Protein AF-A0A800K048-F1 (afdb_monomer_lite)

Radius of gyration: 21.02 Å; chains: 1; bounding box: 50×66×46 Å

Foldseek 3Di:
DDDDPDDDDDCDAHPDDLVPAQDLEAEDQAEFQDDQVVVVVRYDAQHKYWHFHHDAQWTWIWIWGHHPVGIDIDTPGTDHGHFDDHPNGNDPPDPSVVVCCVPDPPPPDPPPDDDDDDDD

pLDDT: mean 83.68, std 21.45, range [31.59, 98.75]

Sequence (120 aa):
MGYKNVYVEDAGKQLGSPQQAPFDRIIVTAGSPALPLHLLDLLVIGGRMVIPIGAIGTPELVLVTKSEIGHFVENLGACALVPLIGRDAWPPELDYTTTTHSKFGPQSQNKFGDQSDAEV

Structure (mmCIF, N/CA/C/O backbone):
data_AF-A0A800K048-F1
#
_entry.id   AF-A0A800K048-F1
#
loop_
_atom_site.group_PDB
_atom_site.id
_atom_site.type_symbol
_atom_site.label_atom_id
_atom_site.label_alt_id
_atom_site.label_comp_id
_atom_site.label_asym_id
_atom_site.label_entity_id
_atom_site.label_seq_id
_atom_site.pdbx_PDB_ins_code
_atom_site.Cartn_x
_atom_site.Cartn_y
_atom_site.Cartn_z
_atom_site.occupancy
_atom_site.B_iso_or_equiv
_atom_site.auth_seq_id
_atom_site.auth_comp_id
_atom_site.auth_asym_id
_atom_site.auth_atom_id
_atom_site.pdbx_PDB_model_num
ATOM 1 N N . MET A 1 1 ? -17.767 -24.122 2.664 1.00 6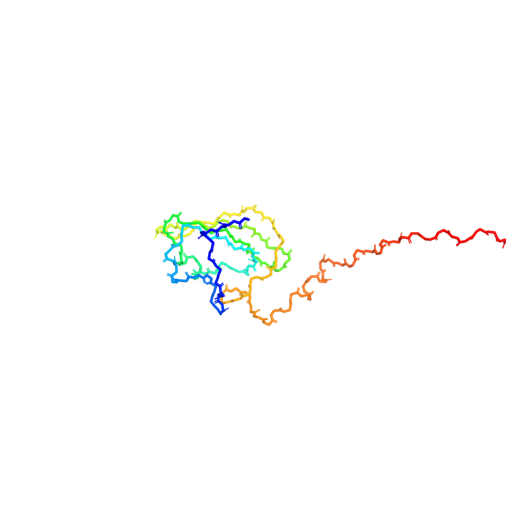6.69 1 MET A N 1
ATOM 2 C CA . MET A 1 1 ? -17.127 -22.965 3.333 1.00 66.69 1 MET A CA 1
ATOM 3 C C . MET A 1 1 ? -17.985 -21.740 3.031 1.00 66.69 1 MET A C 1
ATOM 5 O O . MET A 1 1 ? -18.257 -21.520 1.862 1.00 66.69 1 MET A O 1
ATOM 9 N N . GLY A 1 2 ? -18.513 -21.041 4.044 1.00 87.31 2 GLY A N 1
ATOM 10 C CA . GLY A 1 2 ? -19.541 -19.991 3.902 1.00 87.31 2 GLY A CA 1
ATOM 11 C C . GLY A 1 2 ? -19.114 -18.661 4.524 1.00 87.31 2 GLY A C 1
ATOM 12 O O . GLY A 1 2 ? -19.690 -18.240 5.526 1.00 87.31 2 GLY A O 1
ATOM 13 N N . TYR A 1 3 ? -18.077 -18.036 3.965 1.00 90.81 3 TYR A N 1
ATOM 14 C CA . TYR A 1 3 ? -17.588 -16.733 4.420 1.00 90.81 3 TYR A CA 1
ATOM 15 C C . TYR A 1 3 ? -18.608 -15.639 4.086 1.00 90.81 3 TYR A C 1
ATOM 17 O O . TYR A 1 3 ? -19.041 -15.526 2.944 1.00 90.81 3 TYR A O 1
ATOM 25 N N . LYS A 1 4 ? -19.004 -14.856 5.096 1.00 94.12 4 LYS A N 1
ATOM 26 C CA . LYS A 1 4 ? -20.034 -13.804 4.978 1.00 94.12 4 LYS A CA 1
ATOM 27 C C . LYS A 1 4 ? -19.476 -12.384 5.076 1.00 94.12 4 LYS A C 1
ATOM 29 O O . LYS A 1 4 ? -20.206 -11.428 4.872 1.00 94.12 4 LYS A O 1
ATOM 34 N N . ASN A 1 5 ? -18.203 -12.253 5.431 1.00 95.38 5 ASN A N 1
ATOM 35 C CA . ASN A 1 5 ? -17.512 -10.991 5.689 1.00 95.38 5 ASN A CA 1
ATOM 36 C C . ASN A 1 5 ? -16.429 -10.701 4.638 1.00 95.38 5 ASN A C 1
ATOM 38 O O . ASN A 1 5 ? -15.464 -10.001 4.928 1.00 95.38 5 ASN A O 1
ATOM 42 N N . VAL A 1 6 ? -16.568 -11.284 3.446 1.00 94.81 6 VAL A N 1
ATOM 43 C CA . VAL A 1 6 ? -15.690 -11.036 2.304 1.00 94.81 6 VAL A CA 1
ATOM 44 C C . VAL A 1 6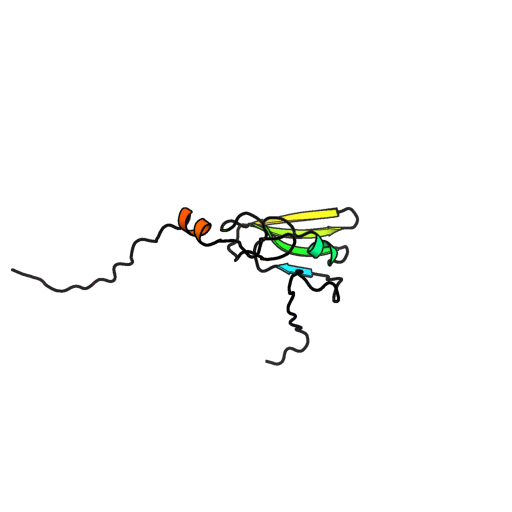 ? -16.539 -10.408 1.216 1.00 94.81 6 VAL A C 1
ATOM 46 O O . VAL A 1 6 ? -17.502 -11.013 0.749 1.00 94.81 6 VAL A O 1
ATOM 49 N N . TYR A 1 7 ? -16.162 -9.199 0.827 1.00 93.38 7 TYR A N 1
ATOM 50 C CA . TYR A 1 7 ? -16.771 -8.465 -0.269 1.00 93.38 7 TYR A CA 1
ATOM 51 C C . TYR A 1 7 ? -15.735 -8.371 -1.382 1.00 93.38 7 TYR A C 1
ATOM 53 O O . TYR A 1 7 ? -14.572 -8.065 -1.121 1.00 93.38 7 TYR A O 1
ATOM 61 N N . VAL A 1 8 ? -16.144 -8.698 -2.603 1.00 94.44 8 VAL A N 1
ATOM 62 C CA . VAL A 1 8 ? -15.286 -8.634 -3.787 1.00 94.44 8 VAL A CA 1
ATOM 63 C C . VAL A 1 8 ? -15.872 -7.581 -4.706 1.00 94.44 8 VAL A C 1
ATOM 65 O O . VAL A 1 8 ? -17.045 -7.657 -5.066 1.00 94.44 8 VAL A O 1
ATOM 68 N N . GLU A 1 9 ? -15.051 -6.605 -5.065 1.00 92.44 9 GLU A N 1
ATOM 69 C CA . GLU A 1 9 ? -15.428 -5.485 -5.918 1.00 92.44 9 GLU A CA 1
ATOM 70 C C . GLU A 1 9 ? -14.452 -5.403 -7.092 1.00 92.44 9 GLU A C 1
ATOM 72 O O . GLU A 1 9 ? -13.255 -5.661 -6.936 1.00 92.44 9 GLU A O 1
ATOM 77 N N . ASP A 1 10 ? -14.964 -5.044 -8.270 1.00 91.12 10 ASP A N 1
ATOM 78 C CA . ASP A 1 10 ? -14.115 -4.620 -9.379 1.00 91.12 10 ASP A CA 1
ATOM 79 C C . ASP A 1 10 ? -13.661 -3.181 -9.113 1.00 91.12 10 ASP A C 1
ATOM 81 O O . ASP A 1 10 ? -14.474 -2.256 -9.063 1.00 91.12 10 ASP A O 1
ATOM 85 N N . ALA A 1 11 ? -12.355 -3.000 -8.926 1.00 83.38 11 ALA A N 1
ATOM 86 C CA . ALA A 1 11 ? -11.749 -1.695 -8.685 1.00 83.38 11 ALA A CA 1
ATOM 87 C C . ALA A 1 11 ? -11.787 -0.784 -9.936 1.00 83.38 11 ALA A C 1
ATOM 89 O O . ALA A 1 11 ? -11.643 0.440 -9.851 1.00 83.38 11 ALA A O 1
ATOM 90 N N . GLY A 1 12 ? -11.983 -1.351 -11.131 1.00 85.25 12 GLY A N 1
ATOM 91 C CA . GLY A 1 12 ? -11.974 -0.613 -12.386 1.00 85.25 12 GLY A CA 1
ATOM 92 C C . GLY A 1 12 ? -10.655 0.137 -12.599 1.00 85.25 12 GLY A C 1
ATOM 93 O O . GLY A 1 12 ? -9.585 -0.458 -12.684 1.00 85.25 12 GLY A O 1
ATOM 94 N N . LYS A 1 13 ? -10.720 1.469 -12.718 1.00 78.62 13 LYS A N 1
ATOM 95 C CA . LYS A 1 13 ? -9.543 2.324 -12.991 1.00 78.62 13 LYS A CA 1
ATOM 96 C C . LYS A 1 13 ? -8.873 2.896 -11.738 1.00 78.62 13 LYS A C 1
ATOM 98 O O . LYS A 1 13 ? -7.827 3.536 -11.858 1.00 78.62 13 LYS A O 1
ATOM 103 N N . GLN A 1 14 ? -9.485 2.748 -10.566 1.00 83.75 14 GLN A N 1
ATOM 104 C CA . GLN A 1 14 ? -9.002 3.334 -9.320 1.00 83.75 14 GLN A CA 1
ATOM 105 C C . GLN A 1 14 ? -8.746 2.221 -8.315 1.00 83.75 14 GLN A C 1
ATOM 107 O O . GLN A 1 14 ? -9.646 1.453 -8.012 1.00 83.75 14 GLN A O 1
ATOM 112 N N . LEU A 1 15 ? -7.524 2.132 -7.795 1.00 91.12 15 LEU A N 1
ATOM 113 C CA . LEU A 1 15 ? -7.196 1.095 -6.824 1.00 91.12 15 LEU A CA 1
ATOM 114 C C . LEU A 1 15 ? -7.865 1.389 -5.472 1.00 91.12 15 LEU A C 1
ATOM 116 O O . LEU A 1 15 ? -8.055 2.546 -5.083 1.00 91.12 15 LEU A O 1
ATOM 120 N N . GLY A 1 16 ? -8.179 0.316 -4.746 1.00 92.50 16 GLY A N 1
ATOM 121 C CA . GLY A 1 16 ? -8.877 0.372 -3.462 1.00 92.50 16 GLY A CA 1
ATOM 122 C C . GLY A 1 16 ? -10.391 0.561 -3.602 1.00 92.50 16 GLY A C 1
ATOM 123 O O . GLY A 1 16 ? -10.939 0.506 -4.697 1.00 92.50 16 GLY A O 1
ATOM 124 N N . SER A 1 17 ? -11.066 0.784 -2.472 1.00 94.56 17 SER A N 1
ATOM 125 C CA . SER A 1 17 ? -12.511 1.054 -2.415 1.00 94.56 17 SER A CA 1
ATOM 126 C C . SER A 1 17 ? -12.762 2.290 -1.543 1.00 94.56 17 SER A C 1
ATOM 128 O O . SER A 1 17 ? -12.939 2.175 -0.327 1.00 94.56 17 SER A O 1
ATOM 130 N N . PRO A 1 18 ? -12.712 3.507 -2.122 1.00 93.12 18 PRO A N 1
ATOM 131 C CA . PRO A 1 18 ? -12.909 4.749 -1.374 1.00 93.12 18 PRO A CA 1
ATOM 132 C C . PRO A 1 18 ? -14.259 4.831 -0.658 1.00 93.12 18 PRO A C 1
ATOM 134 O O . PRO A 1 18 ? -14.372 5.506 0.357 1.00 93.12 18 PRO A O 1
ATOM 137 N N . GLN A 1 19 ? -15.280 4.145 -1.174 1.00 93.31 19 GLN A N 1
ATOM 138 C CA . GLN A 1 19 ? -16.622 4.114 -0.591 1.00 93.31 19 GLN A CA 1
ATOM 139 C C . GLN A 1 19 ? -16.679 3.298 0.706 1.00 93.31 19 GLN A C 1
ATOM 141 O O . GLN A 1 19 ? -17.553 3.545 1.532 1.00 93.31 19 GLN A O 1
ATOM 146 N N . GLN A 1 20 ? -15.759 2.346 0.884 1.00 94.56 20 GLN A N 1
ATOM 147 C CA . GLN A 1 20 ? -15.636 1.539 2.100 1.00 94.56 20 GLN A CA 1
ATOM 148 C C . GLN A 1 20 ? -14.554 2.054 3.058 1.00 94.56 20 GLN A C 1
ATOM 150 O O . GLN A 1 20 ? -14.418 1.541 4.167 1.00 94.56 20 GLN A O 1
ATOM 155 N N . ALA A 1 21 ? -13.786 3.060 2.639 1.00 94.88 21 ALA A N 1
ATOM 156 C CA . ALA A 1 21 ? -12.822 3.725 3.495 1.00 94.88 21 ALA A CA 1
ATOM 157 C C . ALA A 1 21 ? -13.528 4.408 4.693 1.00 94.88 21 ALA A C 1
ATOM 159 O O . ALA A 1 21 ? -14.688 4.814 4.588 1.00 94.88 21 ALA A O 1
ATOM 160 N N . PRO A 1 22 ? -12.830 4.597 5.825 1.00 98.00 22 PRO A N 1
ATOM 161 C CA . PRO A 1 22 ? -11.411 4.327 6.018 1.00 98.00 22 PRO A CA 1
ATOM 162 C C . PRO A 1 22 ? -11.110 2.873 6.412 1.00 98.00 22 PRO A C 1
ATOM 164 O O . PRO A 1 22 ? -11.922 2.193 7.031 1.00 98.00 22 PRO A O 1
ATOM 167 N N . PHE A 1 23 ? -9.900 2.417 6.097 1.00 98.44 23 PHE A N 1
ATOM 168 C CA . PHE A 1 23 ? -9.398 1.092 6.446 1.00 98.44 23 PHE A CA 1
ATOM 169 C C . PHE A 1 23 ? -8.402 1.159 7.600 1.00 98.44 23 PHE A C 1
ATOM 171 O O . PHE A 1 23 ? -7.504 2.004 7.631 1.00 98.44 23 PHE A O 1
ATOM 178 N N . ASP A 1 24 ? -8.485 0.190 8.509 1.00 98.69 24 ASP A N 1
ATOM 179 C CA . ASP A 1 24 ? -7.424 -0.046 9.487 1.00 98.69 24 ASP A CA 1
ATOM 180 C C . ASP A 1 24 ? -6.155 -0.559 8.808 1.00 98.69 24 ASP A C 1
ATOM 182 O O . ASP A 1 24 ? -5.038 -0.177 9.172 1.00 98.69 24 ASP A O 1
ATOM 186 N N . ARG A 1 25 ? -6.313 -1.472 7.845 1.00 98.56 25 ARG A N 1
ATOM 187 C CA . ARG A 1 25 ? -5.212 -2.183 7.198 1.00 98.56 25 ARG A CA 1
ATOM 188 C C . ARG A 1 25 ? -5.461 -2.320 5.705 1.00 98.56 25 ARG A C 1
ATOM 190 O O . ARG A 1 25 ? -6.570 -2.641 5.295 1.00 98.56 25 ARG A O 1
ATOM 197 N N . ILE A 1 26 ? -4.405 -2.149 4.919 1.00 98.56 26 ILE A N 1
ATOM 198 C CA . ILE A 1 26 ? -4.395 -2.427 3.481 1.00 98.56 26 ILE A CA 1
ATOM 199 C C . ILE A 1 26 ? -3.250 -3.398 3.199 1.00 98.56 26 ILE A C 1
ATOM 201 O O . ILE A 1 26 ? -2.130 -3.208 3.667 1.00 98.56 26 ILE A O 1
ATOM 205 N N . ILE A 1 27 ? -3.523 -4.452 2.439 1.00 98.38 27 ILE A N 1
ATOM 206 C CA . ILE A 1 27 ? -2.498 -5.376 1.953 1.00 98.38 27 ILE A CA 1
ATOM 207 C C . ILE A 1 27 ? -2.581 -5.362 0.438 1.00 98.38 27 ILE A C 1
ATOM 209 O O . ILE A 1 27 ? -3.633 -5.647 -0.130 1.00 98.38 27 ILE A O 1
ATOM 213 N N . VAL A 1 28 ? -1.472 -5.029 -0.207 1.00 98.00 28 VAL A N 1
ATOM 214 C CA . VAL A 1 28 ? -1.363 -5.015 -1.660 1.00 98.00 28 VAL A CA 1
ATOM 215 C C . VAL A 1 28 ? -0.528 -6.214 -2.083 1.00 98.00 28 VAL A C 1
ATOM 217 O O . VAL A 1 28 ? 0.611 -6.375 -1.659 1.00 98.00 28 VAL A O 1
ATOM 220 N N . THR A 1 29 ? -1.103 -7.079 -2.913 1.00 96.75 29 THR A N 1
ATOM 221 C CA . THR A 1 29 ? -0.491 -8.347 -3.345 1.00 96.75 29 THR A CA 1
ATOM 222 C C . THR A 1 29 ? 0.137 -8.264 -4.741 1.00 96.75 29 THR A C 1
ATOM 224 O O . THR A 1 29 ? 0.366 -9.284 -5.388 1.00 96.75 29 THR A O 1
ATOM 227 N N . ALA A 1 30 ? 0.443 -7.048 -5.201 1.00 95.94 30 ALA A N 1
ATOM 228 C CA . ALA A 1 30 ? 1.107 -6.752 -6.466 1.00 95.94 30 ALA A CA 1
ATOM 229 C C . ALA A 1 30 ? 2.070 -5.562 -6.294 1.00 95.94 30 ALA A C 1
ATOM 231 O O . ALA A 1 30 ? 1.835 -4.680 -5.469 1.00 95.94 30 ALA A O 1
ATOM 232 N N . GLY A 1 31 ? 3.176 -5.554 -7.038 1.00 96.25 31 GLY A N 1
ATOM 233 C CA . GLY A 1 31 ? 4.260 -4.590 -6.870 1.00 96.25 31 GLY A CA 1
ATOM 234 C C . GLY A 1 31 ? 4.040 -3.277 -7.611 1.00 96.25 31 GLY A C 1
ATOM 235 O O . GLY A 1 31 ? 3.746 -3.276 -8.804 1.00 96.25 31 GLY A O 1
ATOM 236 N N . SER A 1 32 ? 4.234 -2.160 -6.919 1.00 96.62 32 SER A N 1
ATOM 237 C CA . SER A 1 32 ? 4.093 -0.802 -7.459 1.00 96.62 32 SER A CA 1
ATOM 238 C C . SER A 1 32 ? 5.471 -0.141 -7.641 1.00 96.62 32 SER A C 1
ATOM 240 O O . SER A 1 32 ? 6.378 -0.423 -6.853 1.00 96.62 32 SER A O 1
ATOM 242 N N . PRO A 1 33 ? 5.678 0.750 -8.634 1.00 96.12 33 PRO A N 1
ATOM 243 C CA . PRO A 1 33 ? 6.958 1.451 -8.792 1.00 96.12 33 PRO A CA 1
ATOM 244 C C . PRO A 1 33 ? 7.272 2.375 -7.607 1.00 96.12 33 PRO A C 1
ATOM 246 O O . PRO A 1 33 ? 8.434 2.593 -7.274 1.00 96.12 33 PRO A O 1
ATOM 249 N N . ALA A 1 34 ? 6.232 2.922 -6.977 1.00 96.19 34 ALA A N 1
ATOM 250 C CA . ALA A 1 34 ? 6.295 3.828 -5.838 1.00 96.19 34 ALA A CA 1
ATOM 251 C C . ALA A 1 34 ? 5.036 3.669 -4.972 1.00 96.19 34 ALA A C 1
ATOM 253 O O . ALA A 1 34 ? 4.085 2.991 -5.372 1.00 96.19 34 ALA A O 1
ATOM 254 N N . LEU A 1 35 ? 5.026 4.271 -3.780 1.00 96.00 35 LEU A N 1
ATOM 255 C CA . LEU A 1 35 ? 3.866 4.240 -2.885 1.00 96.00 35 LEU A CA 1
ATOM 256 C C . LEU A 1 35 ? 2.655 4.942 -3.531 1.00 96.00 35 LEU A C 1
ATOM 258 O O . LEU A 1 35 ? 2.727 6.153 -3.755 1.00 96.00 35 LEU A O 1
ATOM 262 N N . PRO A 1 36 ? 1.532 4.238 -3.778 1.00 95.00 36 PRO A N 1
ATOM 263 C CA . PRO A 1 36 ? 0.321 4.863 -4.298 1.00 95.00 36 PRO A CA 1
ATOM 264 C C . PRO A 1 36 ? -0.338 5.693 -3.192 1.00 95.00 36 PRO A C 1
ATOM 266 O O . PRO A 1 36 ? -0.971 5.151 -2.283 1.00 95.00 36 PRO A O 1
ATOM 269 N N . LEU A 1 37 ? -0.171 7.018 -3.243 1.00 93.62 37 LEU A N 1
ATOM 270 C CA . LEU A 1 37 ? -0.618 7.915 -2.170 1.00 93.62 37 LEU A CA 1
ATOM 271 C C . LEU A 1 37 ? -2.130 7.839 -1.932 1.00 93.62 37 LEU A C 1
ATOM 273 O O . LEU A 1 37 ? -2.564 7.835 -0.785 1.00 93.62 37 LEU A O 1
ATOM 277 N N . HIS A 1 38 ? -2.924 7.653 -2.988 1.00 93.94 38 HIS A N 1
ATOM 278 C CA . HIS A 1 38 ? -4.373 7.522 -2.845 1.00 93.94 38 HIS A CA 1
ATOM 279 C C . HIS A 1 38 ? -4.791 6.304 -2.003 1.00 93.94 38 HIS A C 1
ATOM 281 O O . HIS A 1 38 ? -5.847 6.351 -1.385 1.00 93.94 38 HIS A O 1
ATOM 287 N N . LEU A 1 39 ? -3.993 5.225 -1.937 1.00 96.06 39 LEU A N 1
ATOM 288 C CA . LEU A 1 39 ? -4.272 4.095 -1.040 1.00 96.06 39 LEU A CA 1
ATOM 289 C C . LEU A 1 39 ? -3.957 4.445 0.419 1.00 96.06 39 LEU A C 1
ATOM 291 O O . LEU A 1 39 ? -4.680 4.021 1.319 1.00 96.06 39 LEU A O 1
ATOM 295 N N . LEU A 1 40 ? -2.919 5.252 0.664 1.00 95.31 40 LEU A N 1
ATOM 296 C CA . LEU A 1 40 ? -2.609 5.769 2.002 1.00 95.31 40 LEU A CA 1
ATOM 297 C C . LEU A 1 40 ? -3.709 6.706 2.510 1.00 95.31 40 LEU A C 1
ATOM 299 O O . LEU A 1 40 ? -4.010 6.719 3.706 1.00 95.31 40 LEU A O 1
ATOM 303 N N . ASP A 1 41 ? -4.350 7.459 1.619 1.00 95.25 41 ASP A N 1
ATOM 304 C CA . ASP A 1 41 ? -5.475 8.324 1.978 1.00 95.25 41 ASP A CA 1
ATOM 305 C C . ASP A 1 41 ? -6.665 7.526 2.516 1.00 95.25 41 ASP A C 1
ATOM 307 O O . ASP A 1 41 ? -7.344 7.997 3.428 1.00 95.25 41 ASP A O 1
ATOM 311 N N . LEU A 1 42 ? -6.851 6.285 2.048 1.00 97.06 42 LEU A N 1
ATOM 312 C CA . LEU A 1 42 ? -7.909 5.400 2.535 1.00 97.06 42 LEU A CA 1
ATOM 313 C C . LEU A 1 42 ? -7.619 4.813 3.925 1.00 97.06 42 LEU A C 1
ATOM 315 O O . LEU A 1 42 ? -8.519 4.222 4.513 1.00 97.06 42 LEU A O 1
ATOM 319 N N . LEU A 1 43 ? -6.405 4.945 4.472 1.00 98.31 43 LEU A N 1
ATOM 320 C CA . LEU A 1 43 ? -6.093 4.482 5.828 1.00 98.31 43 LEU A CA 1
ATOM 321 C C . LEU A 1 43 ? -6.552 5.471 6.907 1.00 98.31 43 LEU A C 1
ATOM 323 O O . LEU A 1 43 ? -6.415 6.691 6.760 1.00 98.31 43 LEU A O 1
ATOM 327 N N . VAL A 1 44 ? -6.970 4.936 8.055 1.00 98.50 44 VAL A N 1
ATOM 328 C CA . VAL A 1 44 ? -7.068 5.700 9.312 1.00 98.50 44 VAL A CA 1
ATOM 329 C C . VAL A 1 44 ? -5.686 6.192 9.778 1.00 98.50 44 VAL A C 1
ATOM 331 O O . VAL A 1 44 ? -4.654 5.611 9.432 1.00 98.50 44 VAL A O 1
ATOM 334 N N . ILE A 1 45 ? -5.642 7.227 10.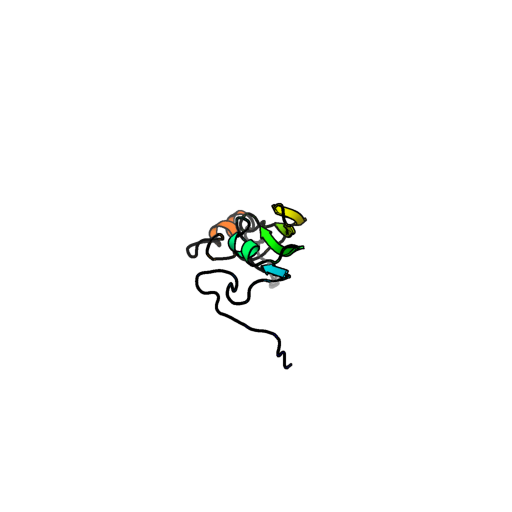627 1.00 98.19 45 ILE A N 1
ATOM 335 C CA . ILE A 1 45 ? -4.436 7.526 11.420 1.00 98.19 45 ILE A CA 1
ATOM 336 C C . ILE A 1 45 ? -4.125 6.325 12.328 1.00 98.19 45 ILE A C 1
ATOM 338 O O . ILE A 1 45 ? -5.017 5.768 12.960 1.00 98.19 45 ILE A O 1
ATOM 342 N N . GLY A 1 46 ? -2.864 5.892 12.366 1.00 98.12 46 GLY A N 1
ATOM 343 C CA . GLY A 1 46 ? -2.432 4.640 12.999 1.00 98.12 46 GLY A CA 1
ATOM 344 C C . GLY A 1 46 ? -2.679 3.389 12.140 1.00 98.12 46 GLY A C 1
ATOM 345 O O . GLY A 1 46 ? -2.311 2.275 12.534 1.00 98.12 46 GLY A O 1
ATOM 346 N N . GLY A 1 47 ? -3.294 3.553 10.965 1.00 98.50 47 GLY A N 1
ATOM 347 C CA . GLY A 1 47 ? -3.505 2.505 9.977 1.00 98.50 47 GLY A CA 1
ATOM 348 C C . GLY A 1 47 ? -2.196 2.045 9.339 1.00 98.50 47 GLY A C 1
ATOM 349 O O . GLY A 1 47 ? -1.195 2.768 9.338 1.00 98.50 47 GLY A O 1
ATOM 350 N N . ARG A 1 48 ? -2.192 0.822 8.800 1.00 98.69 48 ARG A N 1
ATOM 351 C CA . ARG A 1 48 ? -0.989 0.202 8.225 1.00 98.69 48 ARG A CA 1
ATOM 352 C C . ARG A 1 48 ? -1.241 -0.350 6.830 1.00 98.69 48 ARG A C 1
ATOM 354 O O . ARG A 1 48 ? -2.237 -1.036 6.618 1.00 98.69 48 ARG A O 1
ATOM 361 N N . MET A 1 49 ? -0.313 -0.111 5.912 1.00 98.75 49 MET A N 1
ATOM 362 C CA . MET A 1 49 ? -0.297 -0.714 4.582 1.00 98.75 49 MET A CA 1
ATOM 363 C C . MET A 1 49 ? 0.937 -1.587 4.412 1.00 98.75 49 MET A C 1
ATOM 365 O O . MET A 1 49 ? 2.040 -1.149 4.718 1.00 98.75 49 MET A O 1
ATOM 369 N N . VAL A 1 50 ? 0.759 -2.795 3.888 1.00 98.69 50 VAL A N 1
ATOM 370 C CA . VAL A 1 50 ? 1.863 -3.636 3.417 1.00 98.69 50 VAL A CA 1
ATOM 371 C C . VAL A 1 50 ? 1.790 -3.699 1.900 1.00 98.69 50 VAL A C 1
ATOM 373 O O . VAL A 1 50 ? 0.752 -4.074 1.352 1.00 98.69 50 VAL A O 1
ATOM 376 N N . ILE A 1 51 ? 2.865 -3.301 1.224 1.00 98.50 51 ILE A N 1
ATOM 377 C CA . ILE A 1 51 ? 2.910 -3.207 -0.238 1.00 98.50 51 ILE A CA 1
ATOM 378 C C . ILE A 1 51 ? 4.322 -3.511 -0.762 1.00 98.50 51 ILE A C 1
ATOM 380 O O . ILE A 1 51 ? 5.296 -3.052 -0.173 1.00 98.50 51 ILE A O 1
ATOM 384 N N . PRO A 1 52 ? 4.472 -4.262 -1.863 1.00 98.31 52 PRO A N 1
ATOM 385 C CA . PRO A 1 52 ? 5.743 -4.382 -2.565 1.00 98.31 52 PRO A CA 1
ATOM 386 C C . PRO A 1 52 ? 6.028 -3.130 -3.392 1.00 98.31 52 PRO A C 1
ATOM 388 O O . PRO A 1 52 ? 5.216 -2.753 -4.238 1.00 98.31 52 PRO A O 1
ATOM 391 N N . ILE A 1 53 ? 7.188 -2.513 -3.183 1.00 97.94 53 ILE A N 1
ATOM 392 C CA . ILE A 1 53 ? 7.636 -1.319 -3.901 1.00 97.94 53 ILE A CA 1
ATOM 393 C C . ILE A 1 53 ? 8.979 -1.583 -4.572 1.00 97.94 53 ILE A C 1
ATOM 395 O O . ILE A 1 53 ? 9.889 -2.144 -3.967 1.00 97.94 53 ILE A O 1
ATOM 399 N N . GLY A 1 54 ? 9.115 -1.156 -5.824 1.00 95.31 54 GLY A N 1
ATOM 400 C CA . GLY A 1 54 ? 10.385 -1.180 -6.540 1.00 95.31 54 GLY A CA 1
ATOM 401 C C . GLY A 1 54 ? 10.238 -1.528 -8.014 1.00 95.31 54 GLY A C 1
ATOM 402 O O . GLY A 1 54 ? 9.139 -1.604 -8.565 1.00 95.31 54 GLY A O 1
ATOM 403 N N . ALA A 1 55 ? 11.381 -1.737 -8.663 1.00 92.44 55 ALA A N 1
ATOM 404 C CA . ALA A 1 55 ? 11.419 -2.162 -10.054 1.00 92.44 55 ALA A CA 1
ATOM 405 C C . ALA A 1 55 ? 10.825 -3.569 -10.229 1.00 92.44 55 ALA A C 1
ATOM 407 O O . ALA A 1 55 ? 10.886 -4.422 -9.338 1.00 92.44 55 ALA A O 1
ATOM 408 N N . ILE A 1 56 ? 10.291 -3.827 -11.420 1.00 89.44 56 ILE A N 1
ATOM 409 C CA . ILE A 1 56 ? 9.759 -5.138 -11.799 1.00 89.44 56 ILE A CA 1
ATOM 410 C C . ILE A 1 56 ? 10.847 -6.207 -11.636 1.00 89.44 56 ILE A C 1
ATOM 412 O O . ILE A 1 56 ? 11.982 -6.034 -12.078 1.00 89.44 56 ILE A O 1
ATOM 416 N N . GLY A 1 57 ? 10.486 -7.325 -11.002 1.00 87.25 57 GLY A N 1
ATOM 417 C CA . GLY A 1 57 ? 11.379 -8.459 -10.751 1.00 87.25 57 GLY A CA 1
ATOM 418 C C . GLY A 1 57 ? 12.257 -8.328 -9.504 1.00 87.25 57 GLY A C 1
ATOM 419 O O . GLY A 1 57 ? 12.794 -9.336 -9.054 1.00 87.25 57 GLY A O 1
ATOM 420 N N . 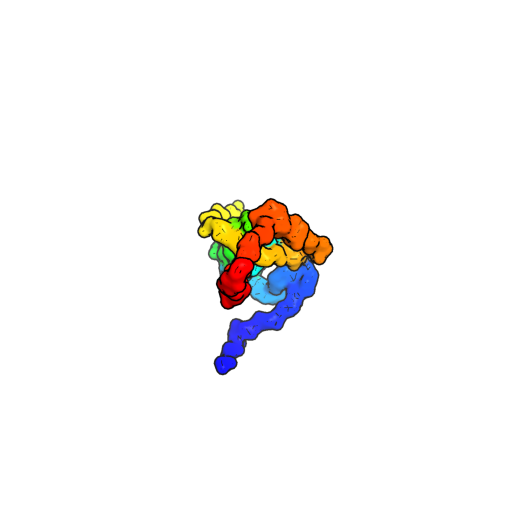THR A 1 58 ? 12.373 -7.134 -8.918 1.00 92.19 58 THR A N 1
ATOM 421 C CA . THR A 1 58 ? 13.094 -6.910 -7.655 1.00 92.19 58 THR A CA 1
ATOM 422 C C . THR A 1 58 ? 12.361 -5.946 -6.703 1.00 92.19 58 THR A C 1
ATOM 424 O O . THR A 1 58 ? 12.987 -4.993 -6.232 1.00 92.19 58 THR A O 1
ATOM 427 N N . PRO A 1 59 ? 11.048 -6.107 -6.435 1.00 95.88 59 PRO A N 1
ATOM 428 C CA . PRO A 1 59 ? 10.379 -5.290 -5.432 1.00 95.88 59 PRO A CA 1
ATOM 429 C C . PRO A 1 59 ? 10.778 -5.709 -4.010 1.00 95.88 59 PRO A C 1
ATOM 431 O O . PRO A 1 59 ? 10.990 -6.888 -3.715 1.00 95.88 59 PRO A O 1
ATOM 434 N N . GLU A 1 60 ? 10.802 -4.744 -3.102 1.00 98.06 60 GLU A N 1
ATOM 435 C CA . GLU A 1 60 ? 10.934 -4.977 -1.666 1.00 98.06 60 GLU A CA 1
ATOM 436 C C . GLU A 1 60 ? 9.582 -4.760 -0.993 1.00 98.06 60 GLU A C 1
ATOM 438 O O . GLU A 1 60 ? 8.838 -3.834 -1.319 1.00 98.06 60 GLU A O 1
ATOM 443 N N . LEU A 1 61 ? 9.227 -5.646 -0.071 1.00 98.56 61 LEU A N 1
ATOM 444 C CA . LEU A 1 61 ? 8.015 -5.529 0.715 1.00 98.56 61 LEU A CA 1
ATOM 445 C C . LEU A 1 61 ? 8.222 -4.440 1.765 1.00 98.56 61 LEU A C 1
ATOM 447 O O . LEU A 1 61 ? 9.148 -4.525 2.565 1.00 98.56 61 LEU A O 1
ATOM 451 N N . VAL A 1 62 ? 7.351 -3.437 1.796 1.00 98.62 62 VAL A N 1
ATOM 452 C CA . VAL A 1 62 ? 7.415 -2.362 2.788 1.00 98.62 62 VAL A CA 1
ATOM 453 C C . VAL A 1 62 ? 6.154 -2.324 3.641 1.00 98.62 62 VAL A C 1
ATOM 455 O O . VAL A 1 62 ? 5.044 -2.558 3.156 1.00 98.62 62 VAL A O 1
ATOM 458 N N . LEU A 1 63 ? 6.331 -2.005 4.920 1.00 98.69 63 LEU A N 1
ATOM 459 C CA . LEU A 1 63 ? 5.271 -1.636 5.848 1.00 98.69 63 LEU A CA 1
ATOM 460 C C . LEU A 1 63 ? 5.237 -0.115 5.966 1.00 98.69 63 LEU A C 1
ATOM 462 O O . LEU A 1 63 ? 6.210 0.511 6.373 1.00 98.69 63 LEU A O 1
ATOM 466 N N . VAL A 1 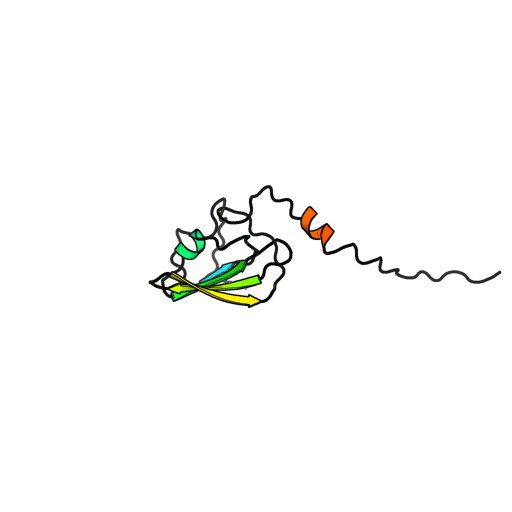64 ? 4.089 0.475 5.663 1.00 98.56 64 VAL A N 1
ATOM 467 C CA . VAL A 1 64 ? 3.823 1.896 5.869 1.00 98.56 64 VAL A CA 1
ATOM 468 C C . VAL A 1 64 ? 2.839 2.057 7.015 1.00 98.56 64 VAL A C 1
ATOM 470 O O . VAL A 1 64 ? 1.761 1.468 6.995 1.00 98.56 64 VAL A O 1
ATOM 473 N N . THR A 1 65 ? 3.180 2.880 8.001 1.00 98.50 65 THR A N 1
ATOM 474 C CA . THR A 1 65 ? 2.279 3.279 9.087 1.00 98.50 65 THR A CA 1
ATOM 475 C C . THR A 1 65 ? 1.894 4.741 8.910 1.00 98.50 65 THR A C 1
ATOM 477 O O . THR A 1 65 ? 2.764 5.614 8.898 1.00 98.50 65 THR A O 1
ATOM 480 N N . LYS A 1 66 ? 0.591 5.017 8.776 1.00 98.12 66 LYS A N 1
ATOM 481 C CA . LYS A 1 66 ? 0.058 6.382 8.700 1.00 98.12 66 LYS A CA 1
ATOM 482 C C . LYS A 1 66 ? 0.004 6.989 10.097 1.00 98.12 66 LYS A C 1
ATOM 484 O O . LYS A 1 66 ? -0.494 6.365 11.028 1.00 98.12 66 LYS A O 1
ATOM 489 N N . SER A 1 67 ? 0.495 8.209 10.246 1.00 96.88 67 SER A N 1
ATOM 490 C CA . SER A 1 67 ? 0.490 8.977 11.494 1.00 96.88 67 SER A CA 1
ATOM 491 C C . SER A 1 67 ? -0.063 10.380 11.248 1.00 96.88 67 SER A C 1
ATOM 493 O O . SER A 1 67 ? -0.221 10.787 10.099 1.00 96.88 67 SER A O 1
ATOM 495 N N . GLU A 1 68 ? -0.334 11.138 12.310 1.00 95.50 68 GLU A N 1
ATOM 496 C CA . GLU A 1 68 ? -0.859 12.509 12.193 1.00 95.50 68 GLU A CA 1
ATOM 497 C C . GLU A 1 68 ? 0.092 13.467 11.462 1.00 95.50 68 GLU A C 1
ATOM 499 O O . GLU A 1 68 ? -0.355 14.427 10.843 1.00 95.50 68 GLU A O 1
ATOM 504 N N . ILE A 1 69 ? 1.400 13.197 11.512 1.00 94.06 69 ILE A N 1
ATOM 505 C CA . ILE A 1 69 ? 2.446 14.072 10.962 1.00 94.06 69 ILE A CA 1
ATOM 506 C C . ILE A 1 69 ? 3.046 13.554 9.647 1.00 94.06 69 ILE A C 1
ATOM 508 O O . ILE A 1 69 ? 3.972 14.162 9.115 1.00 94.06 69 ILE A O 1
ATOM 512 N N . GLY A 1 70 ? 2.556 12.426 9.124 1.00 93.69 70 GLY A N 1
ATOM 513 C CA . GLY A 1 70 ? 3.082 11.806 7.908 1.00 93.69 70 GLY A CA 1
ATOM 514 C C . GLY A 1 70 ? 3.100 10.282 7.972 1.00 93.69 70 GLY A C 1
ATOM 515 O O . GLY A 1 70 ? 2.241 9.662 8.599 1.00 93.69 70 GLY A O 1
ATOM 516 N N . HIS A 1 71 ? 4.093 9.668 7.331 1.00 96.00 71 HIS A N 1
ATOM 517 C CA . HIS A 1 71 ? 4.177 8.217 7.165 1.00 96.00 71 HIS A CA 1
ATOM 518 C C . HIS A 1 71 ? 5.526 7.684 7.643 1.00 96.00 71 HIS A C 1
ATOM 520 O O . HIS A 1 71 ? 6.570 8.242 7.312 1.00 96.00 71 HIS A O 1
ATOM 526 N N . PHE A 1 72 ? 5.496 6.573 8.372 1.00 97.62 72 PHE A N 1
ATOM 527 C CA . PHE A 1 72 ? 6.687 5.809 8.729 1.00 97.62 72 PHE A CA 1
ATOM 528 C C . PHE A 1 72 ? 6.781 4.593 7.819 1.00 97.62 72 PHE A C 1
ATOM 530 O O . PHE A 1 72 ? 5.793 3.875 7.667 1.00 97.62 72 PHE A O 1
ATOM 537 N N . VAL A 1 73 ? 7.945 4.375 7.212 1.00 98.00 73 VAL A N 1
ATOM 538 C CA . VAL A 1 73 ? 8.175 3.286 6.257 1.00 98.00 73 VAL A CA 1
ATOM 539 C C . VAL A 1 73 ? 9.259 2.367 6.801 1.00 98.00 73 VAL A C 1
ATOM 541 O O . VAL A 1 73 ? 10.352 2.819 7.131 1.00 98.00 73 VAL A O 1
ATOM 544 N N . GLU A 1 74 ? 8.949 1.081 6.871 1.00 98.56 74 GLU A N 1
ATOM 545 C CA . GLU A 1 74 ? 9.863 0.009 7.246 1.00 98.56 74 GLU A CA 1
ATOM 546 C C . GLU A 1 74 ? 10.009 -0.959 6.070 1.00 98.56 74 GLU A C 1
ATOM 548 O O . GLU A 1 74 ? 9.023 -1.340 5.438 1.00 98.56 74 GLU A O 1
ATOM 553 N N . ASN A 1 75 ? 11.243 -1.358 5.770 1.00 98.00 75 ASN A N 1
ATOM 554 C CA . ASN A 1 75 ? 11.536 -2.355 4.749 1.00 98.00 75 ASN A CA 1
ATOM 555 C C . ASN A 1 75 ? 11.538 -3.753 5.379 1.00 98.00 75 ASN A C 1
ATOM 557 O O . ASN A 1 75 ? 12.280 -4.003 6.325 1.00 98.00 75 ASN A O 1
ATOM 561 N N . LEU A 1 76 ? 10.713 -4.650 4.846 1.00 98.44 76 LEU A N 1
ATOM 562 C CA . LEU A 1 76 ? 10.544 -6.026 5.312 1.00 98.44 76 LEU A CA 1
ATOM 563 C C . LEU A 1 76 ? 11.333 -7.045 4.468 1.00 98.44 76 LEU A C 1
ATOM 565 O O . LEU A 1 76 ? 11.311 -8.236 4.777 1.00 98.44 76 LEU A O 1
ATOM 569 N N . GLY A 1 77 ? 12.034 -6.595 3.423 1.00 97.88 77 GLY A N 1
ATOM 570 C CA . GLY A 1 77 ? 12.917 -7.405 2.586 1.00 97.88 77 GLY A CA 1
ATOM 571 C C . GLY A 1 77 ? 12.383 -7.689 1.180 1.00 97.88 77 GLY A C 1
ATOM 572 O O . GLY A 1 77 ? 11.288 -7.285 0.796 1.00 97.88 77 GLY A O 1
ATOM 573 N N . ALA A 1 78 ? 13.187 -8.396 0.386 1.00 97.25 78 ALA A N 1
ATOM 574 C CA . ALA A 1 78 ? 12.888 -8.689 -1.014 1.00 97.25 78 ALA A CA 1
ATOM 575 C C . ALA A 1 78 ? 11.684 -9.632 -1.190 1.00 97.25 78 ALA A C 1
ATOM 577 O O . ALA A 1 78 ? 11.480 -10.567 -0.414 1.00 97.25 78 ALA A O 1
ATOM 578 N N . CYS A 1 79 ? 10.923 -9.436 -2.265 1.00 96.00 79 CYS A N 1
ATOM 579 C CA . CYS A 1 79 ? 9.850 -10.337 -2.676 1.00 96.00 79 CYS A CA 1
ATOM 580 C C . CYS A 1 79 ? 9.736 -10.402 -4.208 1.00 96.00 79 CYS A C 1
ATOM 582 O O . CYS A 1 79 ? 10.394 -9.658 -4.931 1.00 96.00 79 CYS A O 1
ATOM 584 N N . ALA A 1 80 ? 8.908 -11.313 -4.720 1.00 91.88 80 ALA A N 1
ATOM 585 C CA . ALA A 1 80 ? 8.649 -11.454 -6.150 1.00 91.88 80 ALA A CA 1
ATOM 586 C C . ALA A 1 80 ? 7.139 -11.536 -6.384 1.00 91.88 80 ALA A C 1
ATOM 588 O O . ALA A 1 80 ? 6.512 -12.555 -6.100 1.00 91.88 80 ALA A O 1
ATOM 589 N N . LEU A 1 81 ? 6.554 -10.443 -6.873 1.00 93.94 81 LEU A N 1
ATOM 590 C CA . LEU A 1 81 ? 5.128 -10.333 -7.171 1.00 93.94 81 LEU A CA 1
ATOM 591 C C . LEU A 1 81 ? 4.913 -9.688 -8.539 1.00 93.94 81 LEU A C 1
ATOM 593 O O . LEU A 1 81 ? 5.794 -9.016 -9.079 1.00 93.94 81 LEU A O 1
ATOM 597 N N . VAL A 1 82 ? 3.729 -9.926 -9.097 1.00 93.94 82 VAL A N 1
ATOM 598 C CA . VAL A 1 82 ? 3.304 -9.340 -10.372 1.00 93.94 82 VAL A CA 1
ATOM 599 C C . VAL A 1 82 ? 3.154 -7.816 -10.259 1.00 93.94 82 VAL A C 1
ATOM 601 O O . VAL A 1 82 ? 2.916 -7.323 -9.154 1.00 93.94 82 VAL A O 1
ATOM 604 N N . PRO A 1 83 ? 3.267 -7.055 -11.361 1.00 94.88 83 PRO A N 1
ATOM 605 C CA . PRO A 1 83 ? 3.043 -5.611 -11.343 1.00 94.88 83 PRO A CA 1
ATOM 606 C C . PRO A 1 83 ? 1.604 -5.238 -10.950 1.00 94.88 83 PRO A C 1
ATOM 608 O O . PRO A 1 83 ? 0.640 -5.820 -11.445 1.00 94.88 83 PRO A O 1
ATOM 611 N N . LEU A 1 84 ? 1.460 -4.234 -10.086 1.00 95.25 84 LEU A N 1
ATOM 612 C CA . LEU A 1 84 ? 0.192 -3.576 -9.781 1.00 95.25 84 LEU A CA 1
ATOM 613 C C . LEU A 1 84 ? -0.129 -2.571 -10.887 1.00 95.25 84 LEU A C 1
ATOM 615 O O . LEU A 1 84 ? 0.549 -1.553 -11.016 1.00 95.25 84 LEU A O 1
ATOM 619 N N . ILE A 1 85 ? -1.164 -2.851 -11.671 1.00 92.94 85 ILE A N 1
ATOM 620 C CA . ILE A 1 85 ? -1.605 -1.978 -12.759 1.00 92.94 85 ILE A CA 1
ATOM 621 C C . ILE A 1 85 ? -2.693 -1.034 -12.252 1.00 92.94 85 ILE A C 1
ATOM 623 O O . ILE A 1 85 ? -3.690 -1.491 -11.697 1.00 92.94 85 ILE A O 1
ATOM 627 N N . GLY A 1 86 ? -2.538 0.272 -12.463 1.00 91.25 86 GLY A N 1
ATOM 628 C CA . GLY A 1 86 ? -3.555 1.250 -12.085 1.00 91.25 86 GLY A CA 1
ATOM 629 C C . GLY A 1 86 ? -3.018 2.664 -11.899 1.00 91.25 86 GLY A C 1
ATOM 630 O O . GLY A 1 86 ? -1.833 2.940 -12.088 1.00 91.25 86 GLY A O 1
ATOM 631 N N . ARG A 1 87 ? -3.915 3.580 -11.512 1.00 88.69 87 ARG A N 1
ATOM 632 C CA . ARG A 1 87 ? -3.549 4.956 -11.141 1.00 88.69 87 ARG A CA 1
ATOM 633 C C . ARG A 1 87 ? -2.462 4.936 -10.059 1.00 88.69 87 ARG A C 1
ATOM 635 O O . ARG A 1 87 ? -2.559 4.155 -9.122 1.00 88.69 87 ARG A O 1
ATOM 642 N N . ASP A 1 88 ? -1.461 5.805 -10.190 1.00 89.94 88 ASP A N 1
ATOM 643 C CA . ASP A 1 88 ? -0.301 5.933 -9.288 1.00 89.94 88 ASP A CA 1
ATOM 644 C C . ASP A 1 88 ? 0.517 4.640 -9.088 1.00 89.94 88 ASP A C 1
ATOM 646 O O . ASP A 1 88 ? 1.284 4.530 -8.132 1.00 89.94 88 ASP A O 1
ATOM 650 N N . ALA A 1 89 ? 0.359 3.668 -9.990 1.00 93.38 89 ALA A N 1
ATOM 651 C CA . ALA A 1 89 ? 1.126 2.432 -10.034 1.00 93.38 89 ALA A CA 1
ATOM 652 C C . ALA A 1 89 ? 1.705 2.237 -11.450 1.00 93.38 89 ALA A C 1
ATOM 654 O O . ALA A 1 89 ? 2.188 3.196 -12.057 1.00 93.38 89 ALA A O 1
ATOM 655 N N . TRP A 1 90 ? 1.694 1.017 -11.992 1.00 93.44 90 TRP A N 1
ATOM 656 C CA . TRP A 1 90 ? 2.128 0.772 -13.368 1.00 93.44 90 TRP A CA 1
ATOM 657 C C . TRP A 1 90 ? 1.016 1.062 -14.393 1.00 93.44 90 TRP A C 1
ATOM 659 O O . TRP A 1 90 ? -0.162 0.814 -14.111 1.00 93.44 90 TRP A O 1
ATOM 669 N N . PRO A 1 91 ? 1.365 1.546 -15.602 1.00 92.06 91 PRO A N 1
ATOM 670 C CA . PRO A 1 91 ? 0.398 1.760 -16.674 1.00 92.06 91 PRO A CA 1
ATOM 671 C C . PRO A 1 91 ? -0.107 0.427 -17.260 1.00 92.06 91 PRO A C 1
ATOM 673 O O . PRO A 1 91 ? 0.621 -0.568 -17.233 1.00 92.06 91 PRO A O 1
ATOM 676 N N . PRO A 1 92 ? -1.329 0.384 -17.820 1.00 87.94 92 PRO A N 1
ATOM 677 C CA . PRO A 1 92 ? -1.905 -0.839 -18.383 1.00 87.94 92 PRO A CA 1
ATOM 678 C C . PRO A 1 92 ? -1.181 -1.361 -19.629 1.00 87.94 92 PRO A C 1
ATOM 680 O O . PRO A 1 92 ? -1.263 -2.549 -19.919 1.00 87.94 92 PRO A O 1
ATOM 683 N N . GLU A 1 93 ? -0.434 -0.513 -20.335 1.00 88.12 93 GLU A N 1
ATOM 684 C CA . GLU A 1 93 ? 0.378 -0.893 -21.496 1.00 88.12 93 GLU A CA 1
ATOM 685 C C . GLU A 1 93 ? 1.753 -1.472 -21.116 1.00 88.12 93 GLU A C 1
ATOM 687 O O . GLU A 1 93 ? 2.602 -1.674 -21.985 1.00 88.12 93 GLU A O 1
ATOM 692 N N . LEU A 1 94 ? 2.011 -1.712 -19.826 1.00 85.44 94 LEU A N 1
ATOM 693 C CA . LEU A 1 94 ? 3.288 -2.229 -19.351 1.00 85.44 94 LEU A CA 1
ATOM 694 C C . LEU A 1 94 ? 3.601 -3.614 -19.948 1.00 85.44 94 LEU A C 1
ATOM 696 O O . LEU A 1 94 ? 3.018 -4.624 -19.551 1.00 85.44 94 LEU A O 1
ATOM 700 N N . ASP A 1 95 ? 4.618 -3.681 -20.810 1.00 81.75 95 ASP A N 1
ATOM 701 C CA . ASP A 1 95 ? 5.259 -4.942 -21.184 1.00 81.75 95 ASP A CA 1
ATOM 702 C C . ASP A 1 95 ? 6.302 -5.340 -20.130 1.00 81.75 95 ASP A C 1
ATOM 704 O O . ASP A 1 95 ? 7.465 -4.929 -20.153 1.00 81.75 95 ASP A O 1
ATOM 708 N N . TYR A 1 96 ? 5.875 -6.165 -19.177 1.00 68.75 96 TYR A N 1
ATOM 709 C CA . TYR A 1 96 ? 6.751 -6.673 -18.126 1.00 68.75 96 TYR A CA 1
ATOM 710 C C . TYR A 1 96 ? 7.502 -7.956 -18.526 1.00 68.75 96 TYR A C 1
ATOM 712 O O . TYR A 1 96 ? 8.371 -8.395 -17.771 1.00 68.75 96 TYR A O 1
ATOM 720 N N . THR A 1 97 ? 7.236 -8.533 -19.711 1.00 66.75 97 THR A N 1
ATOM 721 C CA . THR A 1 97 ? 7.902 -9.762 -20.192 1.00 66.75 97 THR A CA 1
ATOM 722 C C . THR A 1 97 ? 9.330 -9.483 -20.659 1.00 66.75 97 THR A C 1
ATOM 724 O O . THR A 1 97 ? 10.254 -10.238 -20.346 1.00 66.75 97 THR A O 1
ATOM 727 N N . THR A 1 98 ? 9.549 -8.327 -21.289 1.00 55.91 98 THR A N 1
ATOM 728 C CA . THR A 1 98 ? 10.869 -7.894 -21.765 1.00 55.91 98 THR A CA 1
ATOM 729 C C . THR A 1 98 ? 11.863 -7.665 -20.610 1.00 55.91 98 THR A C 1
ATOM 731 O O . THR A 1 98 ? 13.062 -7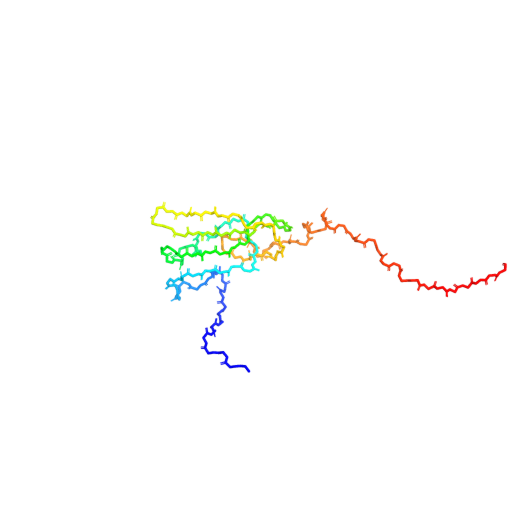.907 -20.756 1.00 55.91 98 THR A O 1
ATOM 734 N N . THR A 1 99 ? 11.376 -7.298 -19.418 1.00 50.16 99 THR A N 1
ATOM 735 C CA . THR A 1 99 ? 12.217 -7.085 -18.222 1.00 50.16 99 THR A CA 1
ATOM 736 C C . THR A 1 99 ? 12.672 -8.407 -17.584 1.00 50.16 99 THR A C 1
ATOM 738 O O . THR A 1 99 ? 13.800 -8.507 -17.094 1.00 50.16 99 THR A O 1
ATOM 741 N N . THR A 1 100 ? 11.841 -9.454 -17.626 1.00 46.50 100 THR A N 1
ATOM 742 C CA . THR A 1 100 ? 12.160 -10.763 -17.026 1.00 46.50 100 THR A CA 1
ATOM 743 C C . THR A 1 100 ? 13.214 -11.536 -17.828 1.00 46.50 100 THR A C 1
ATOM 745 O O . THR A 1 100 ? 14.071 -12.191 -17.231 1.00 46.50 100 THR A O 1
ATOM 748 N N . HIS A 1 101 ? 13.238 -11.397 -19.158 1.00 48.50 101 HIS A N 1
ATOM 749 C CA . HIS A 1 101 ? 14.193 -12.107 -20.022 1.00 48.50 101 HIS A CA 1
ATOM 750 C C . HIS A 1 101 ? 15.658 -11.658 -19.882 1.00 48.50 101 HIS A C 1
ATOM 752 O O . HIS A 1 101 ? 16.557 -12.402 -20.265 1.00 48.50 101 HIS A O 1
ATOM 758 N N . SER A 1 102 ? 15.925 -10.482 -19.305 1.00 44.75 102 SER A N 1
ATOM 759 C CA . SER A 1 102 ? 17.297 -9.983 -19.118 1.00 44.75 102 SER A CA 1
ATOM 760 C C . SER A 1 102 ? 17.981 -10.527 -17.851 1.00 44.75 102 SER A C 1
ATOM 762 O O . SER A 1 102 ? 19.204 -10.646 -17.815 1.00 44.75 102 SER A O 1
ATOM 764 N N . LYS A 1 103 ? 17.219 -10.910 -16.812 1.00 46.03 103 LYS A N 1
ATOM 765 C CA . LYS A 1 103 ? 17.791 -11.374 -15.527 1.00 46.03 103 LYS A CA 1
ATOM 766 C C . LYS A 1 103 ? 17.516 -12.831 -15.164 1.00 46.03 103 LYS A C 1
ATOM 768 O O . LYS A 1 103 ? 18.256 -13.387 -14.360 1.00 46.03 103 LYS A O 1
ATOM 773 N N . PHE A 1 104 ? 16.530 -13.471 -15.784 1.00 48.19 104 PHE A N 1
ATOM 774 C CA . PHE A 1 104 ? 16.347 -14.919 -15.718 1.00 48.19 104 PHE A CA 1
ATOM 775 C C . PHE A 1 104 ? 16.493 -15.477 -17.132 1.00 48.19 104 PHE A C 1
ATOM 777 O O . PHE A 1 104 ? 15.513 -15.709 -17.837 1.00 48.19 104 PHE A O 1
ATOM 784 N N . GLY A 1 105 ? 17.745 -15.643 -17.569 1.00 35.69 105 GLY A N 1
ATOM 785 C CA . GLY A 1 105 ? 18.040 -16.401 -18.782 1.00 35.69 105 GLY A CA 1
ATOM 786 C C . GLY A 1 105 ? 17.455 -17.818 -18.684 1.00 35.69 105 GLY A C 1
ATOM 787 O O . GLY A 1 105 ? 17.245 -18.313 -17.570 1.00 35.69 105 GLY A O 1
ATOM 788 N N . PRO A 1 106 ? 17.165 -18.479 -19.818 1.00 35.34 106 PRO A N 1
ATOM 789 C CA . PRO A 1 106 ? 16.628 -19.832 -19.809 1.00 35.34 106 PRO A CA 1
ATOM 790 C C . PRO A 1 106 ? 17.566 -20.731 -19.000 1.00 35.34 106 PRO A C 1
ATOM 792 O O . PRO A 1 106 ? 18.727 -20.911 -19.366 1.00 35.34 106 PRO A O 1
ATOM 795 N N . GLN A 1 107 ? 17.066 -21.280 -17.889 1.00 41.03 107 GLN A N 1
ATOM 796 C CA . GLN A 1 107 ? 17.714 -22.404 -17.224 1.00 41.03 107 GLN A CA 1
ATOM 797 C C . GLN A 1 107 ? 17.896 -23.478 -18.293 1.00 41.03 107 GLN A C 1
ATOM 799 O O . GLN A 1 107 ? 16.926 -23.940 -18.900 1.00 41.03 107 GLN A O 1
ATOM 804 N N . SER A 1 108 ? 19.157 -23.776 -18.595 1.00 43.03 108 SER A N 1
ATOM 805 C CA . SER A 1 108 ? 19.553 -24.766 -19.579 1.00 43.03 108 SER A CA 1
ATOM 806 C C . SER A 1 108 ? 18.805 -26.065 -19.307 1.00 43.03 108 SER A C 1
ATOM 808 O O . SER A 1 108 ? 18.972 -26.660 -18.248 1.00 43.03 108 SER A O 1
ATOM 810 N N . GLN A 1 109 ? 17.964 -26.439 -20.270 1.00 40.97 109 GLN A N 1
ATOM 811 C CA . GLN A 1 109 ? 17.417 -27.765 -20.543 1.00 40.97 109 GLN A CA 1
ATOM 812 C C . GLN A 1 109 ? 17.763 -28.830 -19.491 1.00 40.97 109 GLN A C 1
ATOM 814 O O . GLN A 1 109 ? 18.872 -29.366 -19.476 1.00 40.97 109 GLN A O 1
ATOM 819 N N . ASN A 1 110 ? 16.771 -29.221 -18.690 1.00 31.59 110 ASN A N 1
ATOM 820 C CA . ASN A 1 110 ? 16.782 -30.545 -18.082 1.00 31.59 110 ASN A CA 1
ATOM 821 C C . ASN A 1 110 ? 16.789 -31.563 -19.230 1.00 31.59 110 ASN A C 1
ATOM 823 O O . ASN A 1 110 ? 15.748 -31.846 -19.824 1.00 31.59 110 ASN A O 1
ATOM 827 N N . LYS A 1 111 ? 17.973 -32.079 -19.577 1.00 40.28 111 LYS A N 1
ATOM 828 C CA . LYS A 1 111 ? 18.110 -33.262 -20.422 1.00 40.28 111 LYS A CA 1
ATOM 829 C C . LYS A 1 111 ? 17.562 -34.447 -19.632 1.00 40.28 111 LYS A C 1
ATOM 831 O O . LYS A 1 111 ? 18.274 -35.054 -18.838 1.00 40.28 111 LYS A O 1
ATOM 836 N N . PHE A 1 112 ? 16.280 -34.738 -19.827 1.00 35.38 112 PHE A N 1
ATOM 837 C CA . PHE A 1 112 ? 15.747 -36.064 -19.551 1.00 35.38 112 PHE A CA 1
ATOM 838 C C . PHE A 1 112 ? 16.456 -37.020 -20.513 1.00 35.38 112 PHE A C 1
ATOM 840 O O . PHE A 1 112 ? 16.430 -36.809 -21.726 1.00 35.38 112 PHE A O 1
ATOM 847 N N . GLY A 1 113 ? 17.192 -37.977 -19.954 1.00 33.31 113 GLY A N 1
ATOM 848 C CA . GLY A 1 113 ? 17.937 -38.958 -20.725 1.00 33.31 113 GLY A CA 1
ATOM 849 C C . GLY A 1 113 ? 17.005 -39.855 -21.527 1.00 33.31 113 GLY A C 1
ATOM 850 O O . GLY A 1 113 ? 15.950 -40.250 -21.036 1.00 33.31 113 GLY A O 1
ATOM 851 N N . ASP A 1 114 ? 17.448 -40.203 -22.728 1.00 38.25 114 ASP A N 1
ATOM 852 C CA . ASP A 1 114 ? 17.112 -41.484 -23.325 1.00 38.25 114 ASP A CA 1
ATOM 853 C C . ASP A 1 114 ? 18.433 -42.222 -23.570 1.00 38.25 114 ASP A C 1
ATOM 855 O O . ASP A 1 114 ? 19.348 -41.708 -24.219 1.00 38.25 114 ASP A O 1
ATOM 859 N N . GLN A 1 115 ? 18.560 -43.369 -22.913 1.00 44.34 115 GLN A N 1
ATOM 860 C CA . GLN A 1 115 ? 19.625 -44.343 -23.087 1.00 44.34 115 GLN A CA 1
ATOM 861 C C . GLN A 1 115 ? 19.101 -45.380 -24.084 1.00 44.34 115 GLN A C 1
ATOM 863 O O . GLN A 1 115 ? 18.261 -46.198 -23.728 1.00 44.34 115 GLN A O 1
ATOM 868 N N . SER A 1 116 ? 19.612 -45.347 -25.310 1.00 39.75 116 SER A N 1
ATOM 869 C CA . SER A 1 116 ? 19.630 -46.437 -26.302 1.00 39.75 116 SER A CA 1
ATOM 870 C C . SER A 1 116 ? 20.546 -45.947 -27.441 1.00 39.75 116 SER A C 1
ATOM 872 O O . SER A 1 116 ? 20.458 -44.789 -27.832 1.00 39.75 116 SER A O 1
ATOM 874 N N . ASP A 1 117 ? 21.552 -46.642 -27.961 1.00 36.25 117 ASP A N 1
ATOM 875 C CA . ASP A 1 117 ? 21.967 -48.034 -27.870 1.00 36.25 117 ASP A CA 1
ATOM 876 C C . ASP A 1 117 ? 23.502 -48.136 -27.955 1.00 36.25 117 ASP A C 1
ATOM 878 O O . ASP A 1 117 ? 24.194 -47.243 -28.452 1.00 36.25 117 ASP A O 1
ATOM 882 N N . ALA A 1 118 ? 24.008 -49.245 -27.423 1.00 39.00 118 ALA A N 1
ATOM 883 C CA . ALA A 1 118 ? 25.392 -49.694 -27.451 1.00 39.00 118 ALA A CA 1
ATOM 884 C C . ALA A 1 118 ? 25.766 -50.382 -28.782 1.00 39.00 118 ALA A C 1
ATOM 886 O O . ALA A 1 118 ? 24.887 -50.941 -29.427 1.00 39.00 118 ALA A O 1
ATOM 887 N N . GLU A 1 119 ? 27.080 -50.403 -29.073 1.00 38.53 119 GLU A N 1
ATOM 888 C CA . GLU A 1 119 ? 27.826 -51.301 -29.994 1.00 38.53 119 GLU A CA 1
ATOM 889 C C . GLU A 1 119 ? 27.388 -51.283 -31.480 1.00 38.53 119 GLU A C 1
ATOM 891 O O . GLU A 1 119 ? 26.221 -51.428 -31.817 1.00 38.53 119 GLU A O 1
ATOM 896 N N . VAL A 1 120 ? 28.266 -51.068 -32.469 1.00 41.81 120 VAL A N 1
ATOM 897 C CA . VAL A 1 120 ? 29.528 -51.760 -32.811 1.00 41.81 120 VAL A CA 1
ATOM 898 C C . VAL A 1 120 ? 30.451 -50.812 -33.584 1.00 41.81 120 VAL A C 1
ATOM 900 O O . VAL A 1 120 ? 29.924 -50.026 -34.405 1.00 41.81 120 VAL A O 1
#

Secondary structure (DSSP, 8-state):
---SS------TTSSS-TTT--EEEEE--SBBSS--HHHHHTEEEEEEEEEEESSTT--EEEEEEEETTEEEEEEEEE----B-BSTTSB-TT---HHHHHHHS----------------